Protein AF-A0A3Q7HNP9-F1 (afdb_monomer_lite)

Foldseek 3Di:
DPVPQLVVQQVQQVWDWDDDPPDIDGDDPPLPDFGAAEEHEQPAQVSQVVVVVSLLRHFAEHEYEDCVHNCVPDPPPQVVVVVVHDPRRHYHYDDPPDD

Secondary structure (DSSP, 8-state):
--HHHHHHHHHHTT-EEEEETTEEEEE---TTSPEEP-EEE--SHHHHHHHHHHHHTEES-EEEE-GGGTTTT-TTHHHHHHTTS-TTS-EEEE-----

InterPro domains:
  IPR001986 Enolpyruvate transferase domain [PF00275] (5-81)
  IPR005750 UDP-N-acetylglucosamine 1-carboxyvinyltransferase [PTHR43783] (7-91)
  IPR013792 RNA 3'-terminal phosphate cyclase/enolpyruvate transferase, alpha/beta [SSF55205] (4-84)
  IPR036968 Enolpyruvate transferase domain superfamily [G3DSA:3.65.10.10] (2-91)

Sequence (99 aa):
MKLQGLVTELHKYEANIQVLGSKATVYGKGKTSPFRSSQVNANDLHGGISLVLVSLSAEGITEISATSHVDRGYENLEMKLQGLTSKDQRASLKNNWGC

Radius of gyration: 13.7 Å; chains: 1; bounding box: 41×35×28 Å

Organism: Solanum lycopersicum (NCBI:txid4081)

pLDDT: mean 70.93, std 13.41, range [32.31, 88.19]

Structure (mmCIF, N/CA/C/O backbone):
data_AF-A0A3Q7HNP9-F1
#
_entry.id   AF-A0A3Q7HNP9-F1
#
loop_
_atom_site.group_PDB
_atom_site.id
_atom_site.type_symbol
_atom_site.label_atom_id
_atom_site.label_alt_id
_atom_site.label_comp_id
_atom_site.label_asym_id
_atom_site.label_entity_id
_atom_site.label_seq_id
_atom_site.pdbx_PDB_ins_code
_atom_site.Cartn_x
_atom_site.Cartn_y
_atom_site.Cartn_z
_atom_site.occupancy
_atom_site.B_iso_or_equiv
_atom_site.auth_seq_id
_atom_site.auth_comp_id
_atom_site.auth_asym_id
_atom_site.auth_atom_id
_atom_site.pdbx_PDB_model_num
ATOM 1 N N . MET A 1 1 ? 6.756 -9.955 -17.051 1.00 50.56 1 MET A N 1
ATOM 2 C CA . MET A 1 1 ? 7.155 -10.539 -15.748 1.00 50.56 1 MET A CA 1
ATOM 3 C C . MET A 1 1 ? 7.121 -9.504 -14.603 1.00 50.56 1 MET A C 1
ATOM 5 O O . MET A 1 1 ? 7.946 -9.579 -13.710 1.00 50.56 1 MET A O 1
ATOM 9 N N . LYS A 1 2 ? 6.175 -8.541 -14.602 1.00 56.62 2 LYS A N 1
ATOM 10 C CA . LYS A 1 2 ? 6.097 -7.440 -13.606 1.00 56.62 2 LYS A CA 1
ATOM 11 C C . LYS A 1 2 ? 5.042 -7.630 -12.502 1.00 56.62 2 LYS A C 1
ATOM 13 O O . LYS A 1 2 ? 5.067 -6.929 -11.504 1.00 56.62 2 LYS A O 1
ATOM 18 N N . LEU A 1 3 ? 4.126 -8.590 -12.654 1.00 60.84 3 LEU A N 1
ATOM 19 C CA . LEU A 1 3 ? 3.003 -8.778 -11.721 1.00 60.84 3 LEU A CA 1
ATOM 20 C C . LEU A 1 3 ? 3.419 -9.297 -10.333 1.00 60.84 3 LEU A C 1
ATOM 22 O O . LEU A 1 3 ? 2.733 -9.019 -9.359 1.00 60.84 3 LEU A O 1
ATOM 26 N N . GLN A 1 4 ? 4.542 -10.012 -10.225 1.00 64.81 4 GLN A N 1
ATOM 27 C CA . GLN A 1 4 ? 4.952 -10.665 -8.974 1.00 64.81 4 GLN A CA 1
ATOM 28 C C . GLN A 1 4 ? 5.371 -9.667 -7.878 1.00 64.81 4 GLN A C 1
ATOM 30 O O . GLN A 1 4 ? 5.086 -9.893 -6.704 1.00 64.81 4 GLN A O 1
ATOM 35 N N . GLY A 1 5 ? 5.993 -8.539 -8.248 1.00 74.50 5 GLY A N 1
ATOM 36 C CA . GLY A 1 5 ? 6.473 -7.546 -7.279 1.00 74.50 5 GLY A CA 1
ATOM 37 C C . GLY A 1 5 ? 5.332 -6.854 -6.531 1.00 74.50 5 GLY A C 1
ATOM 38 O O . GLY A 1 5 ? 5.296 -6.871 -5.307 1.00 74.50 5 GLY A O 1
ATOM 39 N N . LEU A 1 6 ? 4.349 -6.320 -7.264 1.00 78.38 6 LEU A N 1
ATOM 40 C CA . LEU A 1 6 ? 3.193 -5.639 -6.668 1.00 78.38 6 LEU A CA 1
ATOM 41 C C . LEU A 1 6 ? 2.331 -6.582 -5.818 1.00 78.38 6 LEU A C 1
ATOM 43 O O . LEU A 1 6 ? 1.864 -6.198 -4.751 1.00 78.38 6 LEU A O 1
ATOM 47 N N . VAL A 1 7 ? 2.112 -7.815 -6.283 1.00 83.94 7 VAL A N 1
ATOM 48 C CA . VAL A 1 7 ? 1.252 -8.779 -5.580 1.00 83.94 7 VAL A CA 1
ATOM 49 C C . VAL A 1 7 ? 1.843 -9.168 -4.227 1.00 83.94 7 VAL A C 1
ATOM 51 O O . VAL A 1 7 ? 1.104 -9.220 -3.248 1.00 83.94 7 VAL A O 1
ATOM 54 N N . THR A 1 8 ? 3.163 -9.352 -4.156 1.00 84.06 8 THR A N 1
ATOM 55 C CA . THR A 1 8 ? 3.861 -9.665 -2.900 1.00 84.06 8 THR A CA 1
ATOM 56 C C . THR A 1 8 ? 3.645 -8.571 -1.852 1.00 84.06 8 THR A C 1
ATOM 58 O O . THR A 1 8 ? 3.392 -8.860 -0.684 1.00 84.06 8 THR A O 1
ATOM 61 N N . GLU A 1 9 ? 3.679 -7.304 -2.266 1.00 86.12 9 GLU A N 1
ATOM 62 C CA . GLU A 1 9 ? 3.427 -6.175 -1.368 1.00 86.12 9 GLU A CA 1
ATOM 63 C C . GLU A 1 9 ? 1.947 -6.069 -0.976 1.00 86.12 9 GLU A C 1
ATOM 65 O O . GLU A 1 9 ? 1.635 -5.787 0.177 1.00 86.12 9 GLU A O 1
ATOM 70 N N . LEU A 1 10 ? 1.016 -6.370 -1.887 1.00 84.56 10 LEU A N 1
ATOM 71 C CA . LEU A 1 10 ? -0.418 -6.415 -1.573 1.00 84.56 10 LEU A CA 1
ATOM 72 C C . LEU A 1 10 ? -0.771 -7.535 -0.584 1.00 84.56 10 LEU A C 1
ATOM 74 O O . LEU A 1 10 ? -1.642 -7.346 0.266 1.00 84.56 10 LEU A O 1
ATOM 78 N N . HIS A 1 11 ? -0.068 -8.669 -0.620 1.00 86.06 11 HIS A N 1
ATOM 79 C CA . HIS A 1 11 ? -0.223 -9.712 0.398 1.00 86.06 11 HIS A CA 1
ATOM 80 C C . HIS A 1 11 ? 0.148 -9.223 1.804 1.00 86.06 11 HIS A C 1
ATOM 82 O O . HIS A 1 11 ? -0.454 -9.691 2.767 1.00 86.06 11 HIS A O 1
ATOM 88 N N . LYS A 1 12 ? 1.056 -8.244 1.948 1.00 85.62 12 LYS A N 1
ATOM 89 C CA . LYS A 1 12 ? 1.391 -7.645 3.256 1.00 85.62 12 LYS A CA 1
ATOM 90 C C . LYS A 1 12 ? 0.250 -6.825 3.855 1.00 85.62 12 LYS A C 1
ATOM 92 O O . LYS A 1 12 ? 0.160 -6.735 5.074 1.00 85.62 12 LYS A O 1
ATOM 97 N N . TYR A 1 13 ? -0.638 -6.290 3.018 1.00 83.12 13 TYR A N 1
ATOM 98 C CA . TYR A 1 13 ? -1.903 -5.679 3.447 1.00 83.12 13 TYR A CA 1
ATOM 99 C C . TYR A 1 13 ? -2.990 -6.718 3.751 1.00 83.12 13 TYR A C 1
ATOM 101 O O . TYR A 1 13 ? -4.163 -6.376 3.920 1.00 83.12 13 TYR A O 1
ATOM 109 N N . GLU A 1 14 ? -2.618 -8.001 3.770 1.00 84.00 14 GLU A N 1
ATOM 110 C CA . GLU A 1 14 ? -3.514 -9.147 3.850 1.00 84.00 14 GLU A CA 1
ATOM 111 C C . GLU A 1 14 ? -4.551 -9.168 2.710 1.00 84.00 14 GLU A C 1
ATOM 113 O O . GLU A 1 14 ? -5.664 -9.672 2.884 1.00 84.00 14 GLU A O 1
ATOM 118 N N . ALA A 1 15 ? -4.226 -8.609 1.538 1.00 84.44 15 ALA A N 1
ATOM 119 C CA . ALA A 1 15 ? -5.093 -8.707 0.371 1.00 84.44 15 ALA A CA 1
ATOM 120 C C . ALA A 1 15 ? -5.083 -10.147 -0.157 1.00 84.44 15 ALA A C 1
ATOM 122 O O . ALA A 1 15 ? -4.023 -10.730 -0.385 1.00 84.44 15 ALA A O 1
ATOM 123 N N . ASN A 1 16 ? -6.259 -10.732 -0.384 1.00 85.19 16 ASN A N 1
ATOM 124 C CA . ASN A 1 16 ? -6.349 -12.081 -0.929 1.00 85.19 16 ASN A CA 1
ATOM 125 C C . ASN A 1 16 ? -6.264 -12.027 -2.461 1.00 85.19 16 ASN A C 1
ATOM 127 O O . ASN A 1 16 ? -7.241 -11.725 -3.148 1.00 85.19 16 ASN A O 1
ATOM 131 N N . ILE A 1 17 ? -5.069 -12.278 -2.994 1.00 86.50 17 ILE A N 1
ATOM 132 C CA . ILE A 1 17 ? -4.783 -12.244 -4.431 1.00 86.50 17 ILE A CA 1
ATOM 133 C C . ILE A 1 17 ? -4.146 -13.563 -4.840 1.00 86.50 17 ILE A C 1
ATOM 135 O O . ILE A 1 17 ? -3.196 -14.028 -4.211 1.00 86.50 17 ILE A O 1
ATOM 139 N N . GLN A 1 18 ? -4.647 -14.148 -5.922 1.00 86.94 18 GLN A N 1
ATOM 140 C CA . GLN A 1 18 ? -4.150 -15.401 -6.468 1.00 86.94 18 GLN A CA 1
ATOM 141 C C . GLN A 1 18 ? -3.685 -15.178 -7.905 1.00 86.94 18 GLN A C 1
ATOM 143 O O . GLN A 1 18 ? -4.459 -14.756 -8.766 1.00 86.94 18 GLN A O 1
ATOM 148 N N . VAL A 1 19 ? -2.403 -15.427 -8.160 1.00 86.56 19 VAL A N 1
ATOM 149 C CA . VAL A 1 19 ? -1.780 -15.212 -9.471 1.00 86.56 19 VAL A CA 1
ATOM 150 C C . VAL A 1 19 ? -1.569 -16.555 -10.146 1.00 86.56 19 VAL A C 1
ATOM 152 O O . VAL A 1 19 ? -0.896 -17.427 -9.605 1.00 86.56 19 VAL A O 1
ATOM 155 N N . LEU A 1 20 ? -2.120 -16.702 -11.345 1.00 86.62 20 LEU A N 1
ATOM 156 C CA . LEU A 1 20 ? -1.951 -17.868 -12.197 1.00 86.62 20 LEU A CA 1
ATOM 157 C C . LEU A 1 20 ? -1.393 -17.412 -13.550 1.00 86.62 20 LEU A C 1
ATOM 159 O O . LEU A 1 20 ? -2.109 -16.849 -14.381 1.00 86.62 20 LEU A O 1
ATOM 163 N N . GLY A 1 21 ? -0.093 -17.628 -13.761 1.00 85.88 21 GLY A N 1
ATOM 164 C CA . GLY A 1 21 ? 0.612 -17.210 -14.974 1.00 85.88 21 GLY A CA 1
ATOM 165 C C . GLY A 1 21 ? 0.526 -15.696 -15.204 1.00 85.88 21 GLY A C 1
ATOM 166 O O . GLY A 1 21 ? 1.116 -14.910 -14.466 1.00 85.88 21 GLY A O 1
ATOM 167 N N . SER A 1 22 ? -0.206 -15.292 -16.244 1.00 82.69 22 SER A N 1
ATOM 168 C CA . SER A 1 22 ? -0.436 -13.887 -16.624 1.00 82.69 22 SER A CA 1
ATOM 169 C C . SER A 1 22 ? -1.697 -13.277 -16.003 1.00 82.69 22 SER A C 1
ATOM 171 O O . SER A 1 22 ? -1.971 -12.100 -16.225 1.00 82.69 22 SER A O 1
ATOM 173 N N . LYS A 1 23 ? -2.493 -14.067 -15.274 1.00 81.94 23 LYS A N 1
ATOM 174 C CA . LYS A 1 23 ? -3.784 -13.656 -14.718 1.00 81.94 23 LYS A CA 1
ATOM 175 C C . LYS A 1 23 ? -3.676 -13.505 -13.205 1.00 81.94 23 LYS A C 1
ATOM 177 O O . LYS A 1 23 ? -3.159 -14.389 -12.531 1.00 81.94 23 LYS A O 1
ATOM 182 N N . ALA A 1 24 ? -4.196 -12.407 -12.670 1.00 84.44 24 ALA A N 1
ATOM 183 C CA . ALA A 1 24 ? -4.354 -12.207 -11.235 1.00 84.44 24 ALA A CA 1
ATOM 184 C C . ALA A 1 24 ? -5.849 -12.163 -10.901 1.00 84.44 24 ALA A C 1
ATOM 186 O O . ALA A 1 24 ? -6.603 -11.416 -11.522 1.00 84.44 24 ALA A O 1
ATOM 187 N N . THR A 1 25 ? -6.270 -12.978 -9.940 1.00 88.19 25 THR A N 1
ATOM 188 C CA . THR A 1 25 ? -7.629 -12.995 -9.393 1.00 88.19 25 THR A CA 1
ATOM 189 C C . THR A 1 25 ? -7.586 -12.340 -8.021 1.00 88.19 25 THR A C 1
ATOM 191 O O . THR A 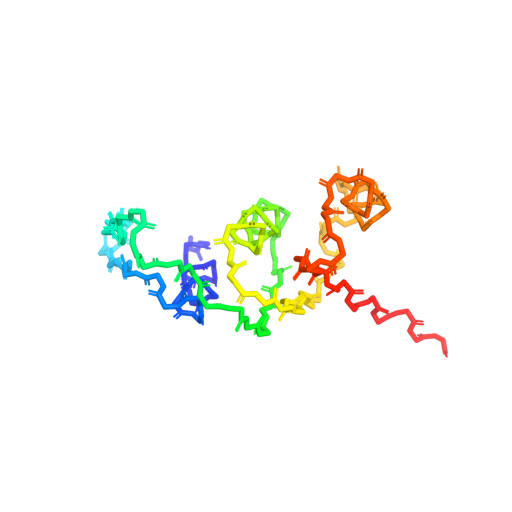1 25 ? -6.845 -12.789 -7.148 1.00 88.19 25 THR A O 1
ATOM 194 N N . VAL A 1 26 ? -8.351 -11.264 -7.840 1.00 86.81 26 VAL A N 1
ATOM 195 C CA . VAL A 1 26 ? -8.411 -10.500 -6.587 1.00 86.81 26 VAL A CA 1
ATOM 196 C C . VAL A 1 26 ? -9.719 -10.830 -5.879 1.00 86.81 26 VAL A C 1
ATOM 198 O O . VAL A 1 26 ? -10.795 -10.615 -6.434 1.00 86.81 26 VAL A O 1
ATOM 201 N N . TYR A 1 27 ? -9.628 -11.336 -4.653 1.00 85.38 27 TYR A N 1
ATOM 202 C CA . TYR A 1 27 ? -10.778 -11.599 -3.796 1.00 85.38 27 TYR A CA 1
ATOM 203 C C . TYR A 1 27 ? -10.989 -10.393 -2.874 1.00 85.38 27 TYR A C 1
ATOM 205 O O . TYR A 1 27 ? -10.178 -10.117 -1.988 1.00 85.38 27 TYR A O 1
ATOM 213 N N . GLY A 1 28 ? -12.068 -9.642 -3.103 1.00 79.31 28 GLY A N 1
ATOM 214 C CA . GLY A 1 28 ? -12.394 -8.460 -2.304 1.00 79.31 28 GLY A CA 1
ATOM 215 C C . GLY A 1 28 ? -12.754 -8.825 -0.861 1.00 79.31 28 GLY A C 1
ATOM 216 O O . GLY A 1 28 ? -13.577 -9.706 -0.633 1.00 79.31 28 GLY A O 1
ATOM 217 N N . LYS A 1 29 ? -12.175 -8.114 0.113 1.00 70.12 29 LYS A N 1
ATOM 218 C CA . LYS A 1 29 ? -12.392 -8.340 1.555 1.00 70.12 29 LYS A CA 1
ATOM 219 C C . LYS A 1 29 ? -13.707 -7.758 2.117 1.00 70.12 29 LYS A C 1
ATOM 221 O O . LYS A 1 29 ? -13.976 -7.870 3.307 1.00 70.12 29 LYS A O 1
ATOM 226 N N . GLY A 1 30 ? -14.573 -7.193 1.271 1.00 67.81 30 GLY A N 1
ATOM 227 C CA . GLY A 1 30 ? -15.787 -6.497 1.717 1.00 67.81 30 GLY A CA 1
ATOM 228 C C . GLY A 1 30 ? -15.473 -5.222 2.517 1.00 67.81 30 GLY A C 1
ATOM 229 O O . GLY A 1 30 ? -14.316 -4.881 2.731 1.00 67.81 30 GLY A O 1
ATOM 230 N N . LYS A 1 31 ? -16.504 -4.483 2.948 1.00 63.38 31 LYS A N 1
ATOM 231 C CA . LYS A 1 31 ? -16.324 -3.238 3.730 1.00 63.38 31 LYS A CA 1
ATOM 232 C C . LYS A 1 31 ? -15.931 -3.479 5.194 1.00 63.38 31 LYS A C 1
ATOM 234 O O . LYS A 1 31 ? -15.518 -2.546 5.867 1.00 63.38 31 LYS A O 1
ATOM 239 N N . THR A 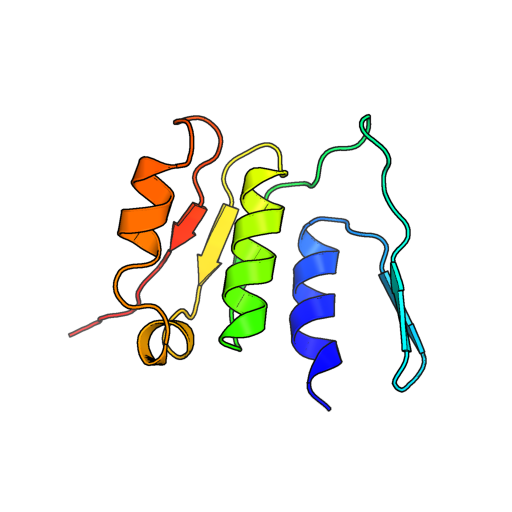1 32 ? -16.096 -4.705 5.686 1.00 61.19 32 THR A N 1
ATOM 240 C CA . THR A 1 32 ? -15.976 -5.054 7.111 1.00 61.19 32 THR A CA 1
ATOM 241 C C . THR A 1 32 ? -14.570 -5.505 7.508 1.00 61.19 32 THR A C 1
ATOM 243 O O . THR A 1 32 ? -14.283 -5.643 8.692 1.00 61.19 32 THR A O 1
ATOM 246 N N . SER A 1 33 ? -13.693 -5.769 6.538 1.00 70.06 33 SER A N 1
ATOM 247 C CA . SER A 1 33 ? -12.311 -6.183 6.783 1.00 70.06 33 SER A CA 1
ATOM 248 C C . SER A 1 33 ? -11.364 -5.199 6.098 1.00 70.06 33 SER A C 1
ATOM 250 O O . SER A 1 33 ? -11.008 -5.413 4.935 1.00 70.06 33 SER A O 1
ATOM 252 N N . PRO A 1 34 ? -11.000 -4.102 6.787 1.00 73.75 34 PRO A N 1
ATOM 253 C CA . PRO A 1 34 ? -10.076 -3.110 6.258 1.00 73.75 34 PRO A CA 1
ATOM 254 C C . PRO A 1 34 ? -8.709 -3.739 5.976 1.00 73.75 34 PRO A C 1
ATOM 256 O O . PRO A 1 34 ? -8.334 -4.769 6.548 1.00 73.75 34 PRO A O 1
ATOM 259 N N . PHE A 1 35 ? -7.964 -3.131 5.055 1.00 82.12 35 PHE A N 1
ATOM 260 C CA . PHE A 1 35 ? -6.586 -3.541 4.806 1.00 82.12 35 PHE A CA 1
ATOM 261 C C . PHE A 1 35 ? -5.732 -3.234 6.035 1.00 82.12 35 PHE A C 1
ATOM 263 O O . PHE A 1 35 ? -5.943 -2.232 6.719 1.00 82.12 35 PHE A O 1
ATOM 270 N N . ARG A 1 36 ? -4.754 -4.092 6.318 1.00 82.88 36 ARG A N 1
ATOM 271 C CA . ARG A 1 36 ? -3.859 -3.889 7.457 1.00 82.88 36 ARG A CA 1
ATOM 272 C C . ARG A 1 36 ? -2.672 -3.039 7.040 1.00 82.88 36 ARG A C 1
ATOM 274 O O . ARG A 1 36 ? -2.037 -3.351 6.035 1.00 82.88 36 ARG A O 1
ATOM 281 N N . SER A 1 37 ? -2.354 -1.993 7.798 1.00 82.62 37 SER A N 1
ATOM 282 C CA . SER A 1 37 ? -1.163 -1.198 7.513 1.00 82.62 37 SER A CA 1
ATOM 283 C C . SER A 1 37 ? 0.115 -2.032 7.681 1.00 82.62 37 SER A C 1
ATOM 285 O O . SER A 1 37 ? 0.228 -2.864 8.584 1.00 82.62 37 SER A O 1
ATOM 287 N N . SER A 1 38 ? 1.075 -1.847 6.776 1.00 86.44 38 SER A N 1
ATOM 288 C CA . SER A 1 38 ? 2.329 -2.607 6.762 1.00 86.44 38 SER A CA 1
ATOM 289 C C . SER A 1 38 ? 3.448 -1.803 6.102 1.00 86.44 38 SER A C 1
ATOM 291 O O . SER A 1 38 ? 3.207 -0.737 5.536 1.00 86.44 38 SER A O 1
ATOM 293 N N . GLN A 1 39 ? 4.682 -2.299 6.180 1.00 84.00 39 GLN A N 1
ATOM 294 C CA . GLN A 1 39 ? 5.816 -1.699 5.485 1.00 84.00 39 GLN A CA 1
ATOM 295 C C . GLN A 1 39 ? 5.971 -2.325 4.098 1.00 84.00 39 GLN A C 1
ATOM 297 O O . GLN A 1 39 ? 6.241 -3.528 3.967 1.00 84.00 39 GLN A O 1
ATOM 302 N N . VAL A 1 40 ? 5.819 -1.507 3.058 1.00 84.00 40 VAL A N 1
ATOM 303 C CA . VAL A 1 40 ? 5.842 -1.966 1.666 1.00 84.00 40 VAL A CA 1
ATOM 304 C C . VAL A 1 40 ? 6.875 -1.249 0.809 1.00 84.00 40 VAL A C 1
ATOM 306 O O . VAL A 1 40 ? 7.311 -0.150 1.133 1.00 84.00 40 VAL A O 1
ATOM 309 N N . ASN A 1 41 ? 7.287 -1.879 -0.290 1.00 82.00 41 ASN A N 1
ATOM 310 C CA . ASN A 1 41 ? 8.335 -1.361 -1.169 1.00 82.00 41 ASN A CA 1
ATOM 311 C C . ASN A 1 41 ? 7.828 -1.109 -2.597 1.00 82.00 41 ASN A C 1
ATOM 313 O O . ASN A 1 41 ? 7.345 -2.018 -3.271 1.00 82.00 41 ASN A O 1
ATOM 317 N N . ALA A 1 42 ? 7.958 0.124 -3.082 1.00 74.69 42 ALA A N 1
ATOM 318 C CA . ALA A 1 42 ? 7.434 0.556 -4.374 1.00 74.69 42 ALA A CA 1
ATOM 319 C C . ALA A 1 42 ? 8.472 0.421 -5.507 1.00 74.69 42 ALA A C 1
ATOM 321 O O . ALA A 1 42 ? 9.044 1.402 -5.963 1.00 74.69 42 ALA A O 1
ATOM 322 N N . ASN A 1 43 ? 8.678 -0.788 -6.035 1.00 68.56 43 ASN A N 1
ATOM 323 C CA . ASN A 1 43 ? 9.674 -1.023 -7.100 1.00 68.56 43 ASN A CA 1
ATOM 324 C C . ASN A 1 43 ?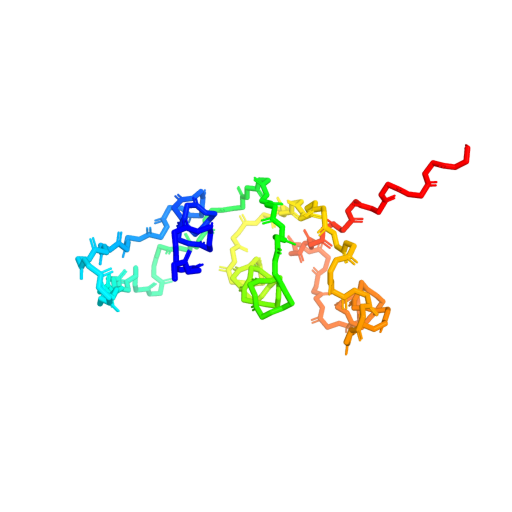 9.292 -0.502 -8.508 1.00 68.56 43 ASN A C 1
ATOM 326 O O . ASN A 1 43 ? 10.124 -0.536 -9.411 1.00 68.56 43 ASN A O 1
ATOM 330 N N . ASP A 1 44 ? 8.061 -0.030 -8.730 1.00 72.94 44 ASP A N 1
ATOM 331 C CA . ASP A 1 44 ? 7.573 0.444 -10.034 1.00 72.94 44 ASP A CA 1
ATOM 332 C C . ASP A 1 44 ? 6.700 1.702 -9.877 1.00 72.94 44 ASP A C 1
ATOM 334 O O . ASP A 1 44 ? 5.969 1.835 -8.896 1.00 72.94 44 ASP A O 1
ATOM 338 N N . LEU A 1 45 ? 6.683 2.567 -10.902 1.00 70.38 45 LEU A N 1
ATOM 339 C CA . LEU A 1 45 ? 5.879 3.801 -10.958 1.00 70.38 45 LEU A CA 1
ATOM 340 C C . LEU A 1 45 ? 4.387 3.559 -10.652 1.00 70.38 45 LEU A C 1
ATOM 342 O O . LEU A 1 45 ? 3.817 4.156 -9.742 1.00 70.38 45 LEU A O 1
ATOM 346 N N . HIS A 1 46 ? 3.756 2.643 -11.395 1.00 76.50 46 HIS A N 1
ATOM 347 C CA . HIS A 1 46 ? 2.335 2.316 -11.227 1.00 76.50 46 HIS A CA 1
ATOM 348 C C . HIS A 1 46 ? 2.066 1.483 -9.965 1.00 76.50 46 HIS A C 1
ATOM 350 O O . HIS A 1 46 ? 0.994 1.588 -9.361 1.00 76.50 46 HIS A O 1
ATOM 356 N N . GLY A 1 47 ? 3.043 0.670 -9.549 1.00 75.00 47 GLY A N 1
ATOM 357 C CA . GLY A 1 47 ? 2.961 -0.100 -8.311 1.00 75.00 47 GLY A CA 1
ATOM 358 C C . GLY A 1 47 ? 2.932 0.814 -7.087 1.00 75.00 47 GLY A C 1
ATOM 359 O O . GLY A 1 47 ? 2.088 0.628 -6.217 1.00 75.00 47 GLY A O 1
ATOM 360 N N . GLY A 1 48 ? 3.767 1.857 -7.069 1.00 76.94 48 GLY A N 1
ATOM 361 C CA . GLY A 1 48 ? 3.834 2.827 -5.976 1.00 76.94 48 GLY A CA 1
ATOM 362 C C . GLY A 1 48 ? 2.503 3.525 -5.706 1.00 76.94 48 GLY A C 1
ATOM 363 O O . GLY A 1 48 ? 2.034 3.524 -4.572 1.00 76.94 48 GLY A O 1
ATOM 364 N N . ILE A 1 49 ? 1.835 4.037 -6.745 1.00 76.75 49 ILE A N 1
ATOM 365 C CA . ILE A 1 49 ? 0.519 4.687 -6.590 1.00 76.75 49 ILE A CA 1
ATOM 366 C C . ILE A 1 49 ? -0.544 3.700 -6.114 1.00 76.75 49 ILE A C 1
ATOM 368 O O . ILE A 1 49 ? -1.378 4.045 -5.281 1.00 76.75 49 ILE A O 1
ATOM 372 N N . SER A 1 50 ? -0.504 2.463 -6.610 1.00 83.25 50 SER A N 1
ATOM 373 C CA . SER A 1 50 ? -1.441 1.425 -6.177 1.00 83.25 50 SER A CA 1
ATOM 374 C C . SER A 1 50 ? -1.295 1.141 -4.678 1.00 83.25 50 SER A C 1
ATOM 376 O O . SER A 1 50 ? -2.295 1.071 -3.969 1.00 83.25 50 SER A O 1
ATOM 378 N N . LEU A 1 51 ? -0.057 1.044 -4.179 1.00 80.31 51 LEU A N 1
ATOM 379 C CA . LEU A 1 51 ? 0.227 0.834 -2.755 1.00 80.31 51 LEU A CA 1
ATOM 380 C C . LEU A 1 51 ? -0.212 2.025 -1.901 1.00 80.31 51 LEU A C 1
ATOM 382 O O . LEU A 1 51 ? -0.774 1.830 -0.829 1.00 80.31 51 LEU A O 1
ATOM 386 N N . VAL A 1 52 ? -0.026 3.248 -2.398 1.00 79.00 52 VAL A N 1
ATOM 387 C CA . VAL A 1 52 ? -0.533 4.459 -1.746 1.00 79.00 52 VAL A CA 1
ATOM 388 C C . VAL A 1 52 ? -2.057 4.416 -1.614 1.00 79.00 52 VAL A C 1
ATOM 390 O O . VAL A 1 52 ? -2.580 4.615 -0.522 1.00 79.00 52 VAL A O 1
ATOM 393 N N . LEU A 1 53 ? -2.788 4.121 -2.689 1.00 80.31 53 LEU A N 1
ATOM 394 C CA . LEU A 1 53 ? -4.254 4.059 -2.640 1.00 80.31 53 LEU A CA 1
ATOM 395 C C . LEU A 1 53 ? -4.754 2.980 -1.672 1.00 80.31 53 LEU A C 1
ATOM 397 O O . LEU A 1 53 ? -5.712 3.205 -0.932 1.00 80.31 53 LEU A O 1
ATOM 401 N N . VAL A 1 54 ? -4.081 1.828 -1.643 1.00 82.94 54 VAL A N 1
ATOM 402 C CA . VAL A 1 54 ? -4.378 0.764 -0.678 1.00 82.94 54 VAL A CA 1
ATOM 403 C C . VAL A 1 54 ? -4.099 1.229 0.749 1.00 82.94 54 VAL A C 1
ATOM 405 O O . VAL A 1 54 ? -4.933 0.998 1.618 1.00 82.94 54 VAL A O 1
ATOM 408 N N . SER A 1 55 ? -3.002 1.953 0.988 1.00 80.31 55 SER A N 1
ATOM 409 C CA . SER A 1 55 ? -2.671 2.492 2.312 1.00 80.31 55 SER A CA 1
ATOM 410 C C . SER A 1 55 ? -3.698 3.502 2.840 1.00 80.31 55 SER A C 1
ATOM 412 O O . SER A 1 55 ? -3.953 3.527 4.037 1.00 80.31 55 SER A O 1
ATOM 414 N N . LEU A 1 56 ? -4.357 4.265 1.958 1.00 78.00 56 LEU A N 1
ATOM 415 C CA . LEU A 1 56 ? -5.479 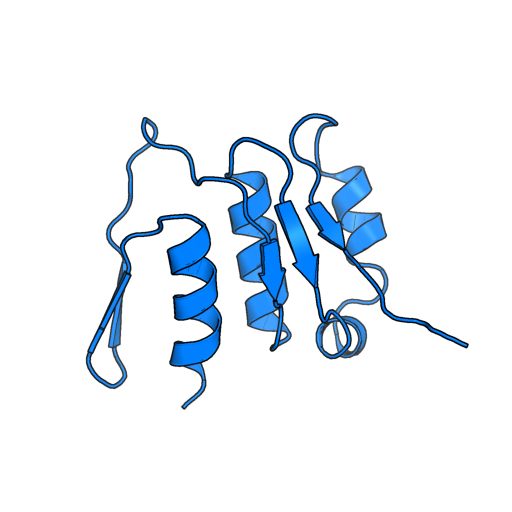5.149 2.317 1.00 78.00 56 LEU A CA 1
ATOM 416 C C . LEU A 1 56 ? -6.753 4.374 2.681 1.00 78.00 56 LEU A C 1
ATOM 418 O O . LEU A 1 56 ? -7.634 4.880 3.361 1.00 78.00 56 LEU A O 1
ATOM 422 N N . SER A 1 57 ? -6.887 3.140 2.205 1.00 78.94 57 SER A N 1
ATOM 423 C CA . SER A 1 57 ? -7.991 2.255 2.598 1.00 78.94 57 SER A CA 1
ATOM 424 C C . SER A 1 57 ? -7.611 1.336 3.762 1.00 78.94 57 SER A C 1
ATOM 426 O O . SER A 1 57 ? -8.449 0.561 4.223 1.00 78.94 57 SER A O 1
ATOM 428 N N . ALA A 1 58 ? -6.353 1.378 4.205 1.00 81.31 58 ALA A N 1
ATOM 429 C CA . ALA A 1 58 ? -5.856 0.577 5.305 1.00 81.31 58 ALA A CA 1
ATOM 430 C C . ALA A 1 58 ? -6.068 1.296 6.640 1.00 81.31 58 ALA A C 1
ATOM 432 O O . ALA A 1 58 ? -6.039 2.525 6.727 1.00 81.31 58 ALA A O 1
ATOM 433 N N . GLU A 1 59 ? -6.268 0.517 7.695 1.00 80.06 59 GLU A N 1
ATOM 434 C CA . GLU A 1 59 ? -6.281 1.040 9.055 1.00 80.06 59 GLU A CA 1
ATOM 435 C C . GLU A 1 59 ? -4.858 1.079 9.606 1.00 80.06 59 GLU A C 1
ATOM 437 O O . GLU A 1 59 ? -4.166 0.058 9.656 1.00 80.06 59 GLU A O 1
ATOM 442 N N . GLY A 1 60 ? -4.439 2.273 10.029 1.00 79.38 60 GLY A N 1
ATOM 443 C CA . GLY A 1 60 ? -3.143 2.523 10.645 1.00 79.38 60 GLY A CA 1
ATOM 444 C C . GLY A 1 60 ? -2.146 3.240 9.736 1.00 79.38 60 GLY A C 1
ATOM 445 O O . GLY A 1 60 ? -2.480 3.828 8.708 1.00 79.38 60 GLY A O 1
ATOM 446 N N . ILE A 1 61 ? -0.883 3.206 10.156 1.00 78.62 61 ILE A N 1
ATOM 447 C CA . ILE A 1 61 ? 0.223 3.896 9.489 1.00 78.62 61 ILE A CA 1
ATOM 448 C C . ILE A 1 61 ? 0.960 2.896 8.607 1.00 78.62 61 ILE A C 1
ATOM 450 O O . ILE A 1 61 ? 1.406 1.847 9.077 1.00 78.62 61 ILE A O 1
ATOM 454 N N . THR A 1 62 ? 1.088 3.236 7.329 1.00 81.75 62 THR A N 1
ATOM 455 C CA . THR A 1 62 ? 1.815 2.438 6.342 1.00 81.75 62 THR A CA 1
ATOM 456 C C . THR A 1 62 ? 3.094 3.175 5.961 1.00 81.75 62 THR A C 1
ATOM 458 O O . THR A 1 62 ? 3.067 4.365 5.649 1.00 81.75 62 THR A O 1
ATOM 461 N N . GLU A 1 63 ? 4.222 2.473 5.952 1.00 80.19 63 GLU A N 1
ATOM 462 C CA . GLU A 1 63 ? 5.495 3.020 5.479 1.00 80.19 63 GLU A CA 1
ATOM 463 C C . GLU A 1 63 ? 5.803 2.451 4.091 1.00 80.19 63 GLU A C 1
ATOM 465 O O . GLU A 1 63 ? 5.827 1.235 3.904 1.00 80.19 63 GLU A O 1
ATOM 470 N N . ILE A 1 64 ? 6.011 3.328 3.110 1.00 79.25 64 ILE A N 1
ATOM 471 C CA . ILE A 1 64 ? 6.321 2.949 1.731 1.00 79.25 64 ILE A CA 1
ATOM 472 C C . ILE A 1 64 ? 7.764 3.369 1.434 1.00 79.25 64 ILE A C 1
ATOM 474 O O . ILE A 1 64 ? 8.114 4.547 1.510 1.00 79.25 64 ILE A O 1
ATOM 478 N N . SER A 1 65 ? 8.600 2.396 1.090 1.00 74.44 65 SER A N 1
ATOM 479 C CA . SER A 1 65 ? 10.025 2.570 0.792 1.00 74.44 65 SER A CA 1
ATOM 480 C C . SER A 1 65 ? 10.309 2.438 -0.714 1.00 74.44 65 SER A C 1
ATOM 482 O O . SER A 1 65 ? 9.496 1.893 -1.462 1.00 74.44 65 SER A O 1
ATOM 484 N N . ALA A 1 66 ? 11.472 2.933 -1.155 1.00 63.38 66 ALA A N 1
ATOM 485 C CA . ALA A 1 66 ? 11.986 2.861 -2.535 1.00 63.38 66 ALA A CA 1
ATOM 486 C C . ALA A 1 66 ? 11.193 3.646 -3.602 1.00 63.38 66 ALA A C 1
ATOM 488 O O . ALA A 1 66 ? 10.910 3.152 -4.688 1.00 63.38 66 ALA A O 1
ATOM 489 N N . THR A 1 67 ? 10.920 4.923 -3.342 1.00 60.22 67 THR A N 1
ATOM 490 C CA . THR A 1 67 ? 10.283 5.871 -4.280 1.00 60.22 67 THR A CA 1
ATOM 491 C C . THR A 1 67 ? 11.158 6.316 -5.461 1.00 60.22 67 THR A C 1
ATOM 493 O O . THR A 1 67 ? 10.684 7.059 -6.319 1.00 60.22 67 THR A O 1
ATOM 496 N N . SER A 1 68 ? 12.390 5.816 -5.594 1.00 54.31 68 SER A N 1
ATOM 497 C CA . SER A 1 68 ? 13.359 6.235 -6.624 1.00 54.31 68 SER A CA 1
ATOM 498 C C . SER A 1 68 ? 12.882 6.040 -8.073 1.00 54.31 68 SER A C 1
ATOM 500 O O . SER A 1 68 ? 13.380 6.697 -8.987 1.00 54.31 68 SER A O 1
ATOM 502 N N . HIS A 1 69 ? 11.895 5.169 -8.307 1.00 56.78 69 HIS A N 1
ATOM 503 C CA . HIS A 1 69 ? 11.224 5.026 -9.606 1.00 56.78 69 HIS A CA 1
ATOM 504 C C . HIS A 1 69 ? 9.957 5.880 -9.761 1.00 56.78 69 HIS A C 1
ATOM 506 O O . HIS A 1 69 ? 9.558 6.164 -10.891 1.00 56.78 69 HIS A O 1
ATOM 512 N N . VAL A 1 70 ? 9.331 6.288 -8.656 1.00 53.69 70 VAL A N 1
ATOM 513 C CA . VAL A 1 70 ? 8.125 7.128 -8.632 1.00 53.69 70 VAL A CA 1
ATOM 514 C C . VAL A 1 70 ? 8.471 8.577 -8.980 1.00 53.69 70 VAL A C 1
ATOM 516 O O . VAL A 1 70 ? 7.739 9.202 -9.746 1.00 53.69 70 VAL A O 1
ATOM 519 N N . ASP A 1 71 ? 9.636 9.063 -8.541 1.00 53.97 71 ASP A N 1
ATOM 520 C CA . ASP A 1 71 ? 10.109 10.433 -8.799 1.00 53.97 71 ASP A CA 1
ATOM 521 C C . ASP A 1 71 ? 10.234 10.771 -10.295 1.00 53.97 71 ASP A C 1
ATOM 523 O O . ASP A 1 71 ? 10.065 11.920 -10.687 1.00 53.97 71 ASP A O 1
ATOM 527 N N . ARG A 1 72 ? 10.448 9.774 -11.168 1.00 58.12 72 ARG A N 1
ATOM 528 C CA . ARG A 1 72 ? 10.534 9.990 -12.626 1.00 58.12 72 ARG A CA 1
ATOM 529 C C . ARG A 1 72 ? 9.208 10.357 -13.301 1.00 58.12 72 ARG A C 1
ATOM 531 O O . ARG A 1 72 ? 9.234 10.775 -14.455 1.00 58.12 72 ARG A O 1
ATOM 538 N N . GLY A 1 73 ? 8.068 10.163 -12.638 1.00 57.41 73 GLY A N 1
ATOM 539 C CA . GLY A 1 73 ? 6.746 10.487 -13.196 1.00 57.41 73 GLY A CA 1
ATOM 540 C C . GLY A 1 73 ? 5.794 11.191 -12.230 1.00 57.41 73 GLY A C 1
ATOM 541 O O . GLY A 1 73 ? 4.796 11.755 -12.670 1.00 57.41 73 GLY A O 1
ATOM 542 N N . TYR A 1 74 ? 6.097 11.186 -10.932 1.00 58.75 74 TYR A N 1
ATOM 543 C CA . TYR A 1 74 ? 5.317 11.843 -9.892 1.00 58.75 74 TYR A CA 1
ATOM 544 C C . TYR A 1 74 ? 6.249 12.532 -8.895 1.00 58.75 74 TYR A C 1
ATOM 546 O O . TYR A 1 74 ? 6.427 12.077 -7.765 1.00 58.75 74 TYR A O 1
ATOM 554 N N . GLU A 1 75 ? 6.818 13.660 -9.314 1.00 60.28 75 GLU A N 1
ATOM 555 C CA . GLU A 1 75 ? 7.520 14.564 -8.404 1.00 60.28 75 GLU A CA 1
ATO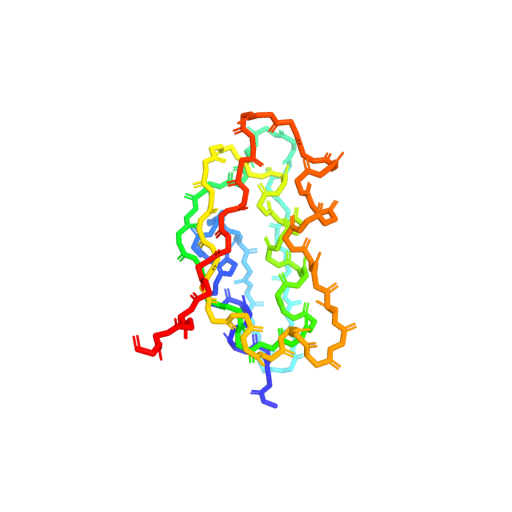M 556 C C . GLU A 1 75 ? 6.588 14.997 -7.259 1.00 60.28 75 GLU A C 1
ATOM 558 O O . GLU A 1 75 ? 5.423 15.358 -7.473 1.00 60.28 75 GLU A O 1
ATOM 563 N N . ASN A 1 76 ? 7.114 14.974 -6.031 1.00 62.59 76 ASN A N 1
ATOM 564 C CA . ASN A 1 76 ? 6.423 15.413 -4.814 1.00 62.59 76 ASN A CA 1
ATOM 565 C C . ASN A 1 76 ? 5.110 14.665 -4.508 1.00 62.59 76 ASN A C 1
ATOM 567 O O . ASN A 1 76 ? 4.164 15.258 -3.976 1.00 62.59 76 ASN A O 1
ATOM 571 N N . LEU A 1 77 ? 5.037 13.359 -4.801 1.00 65.25 77 LEU A N 1
ATOM 572 C CA . LEU A 1 77 ? 3.872 12.534 -4.451 1.00 65.25 77 LEU A CA 1
ATOM 573 C C . LEU A 1 77 ? 3.560 12.603 -2.943 1.00 65.25 77 LEU A C 1
ATOM 575 O O . LEU A 1 77 ? 2.398 12.732 -2.567 1.00 65.25 77 LEU A O 1
ATOM 579 N N . GLU A 1 78 ? 4.592 12.606 -2.092 1.00 64.75 78 GLU A N 1
ATOM 580 C CA . GLU A 1 78 ? 4.462 12.750 -0.635 1.00 64.75 78 GLU A CA 1
ATOM 581 C C . GLU A 1 78 ? 3.662 13.996 -0.248 1.00 64.75 78 GLU A C 1
ATOM 583 O O . GLU A 1 78 ? 2.711 13.929 0.526 1.00 64.75 78 GLU A O 1
ATOM 588 N N . MET A 1 79 ? 4.017 15.132 -0.846 1.00 63.81 79 MET A N 1
ATOM 589 C CA . MET A 1 79 ? 3.444 16.435 -0.530 1.00 63.81 79 MET A CA 1
ATOM 590 C C . MET A 1 79 ? 1.984 16.527 -0.992 1.00 63.81 79 MET A C 1
ATOM 592 O O . MET A 1 79 ? 1.130 17.049 -0.278 1.00 63.81 79 MET A O 1
ATOM 596 N N . LYS A 1 80 ? 1.672 15.956 -2.164 1.00 67.06 80 LYS A N 1
ATOM 597 C CA . LYS A 1 80 ? 0.295 15.878 -2.679 1.00 67.06 80 LYS A CA 1
ATOM 598 C C . LYS A 1 80 ? -0.583 14.965 -1.830 1.00 67.06 80 LYS A C 1
ATOM 600 O O . LYS A 1 80 ? -1.758 15.261 -1.633 1.00 67.06 80 LYS A O 1
ATOM 605 N N . LEU A 1 81 ? -0.019 13.873 -1.320 1.00 63.91 81 LEU A N 1
ATOM 606 C CA . LEU A 1 81 ? -0.741 12.939 -0.465 1.00 63.91 81 LEU A CA 1
ATOM 607 C C . LEU A 1 81 ? -0.964 13.513 0.928 1.00 63.91 81 LEU A C 1
ATOM 609 O O . LEU A 1 81 ? -2.080 13.413 1.420 1.00 63.91 81 LEU A O 1
ATOM 613 N N . GLN A 1 82 ? 0.020 14.193 1.523 1.00 63.31 82 GLN A N 1
ATOM 614 C CA . GLN A 1 82 ? -0.149 14.872 2.815 1.00 63.31 82 GLN A CA 1
ATOM 615 C C . GLN A 1 82 ? -1.329 15.860 2.827 1.00 63.31 82 GLN A C 1
ATOM 617 O O . GLN A 1 82 ? -1.941 16.050 3.872 1.00 63.31 82 GLN A O 1
ATOM 622 N N . GLY A 1 83 ? -1.677 16.456 1.680 1.00 62.00 83 GLY A N 1
ATOM 623 C CA . GLY A 1 83 ? -2.858 17.316 1.549 1.00 62.00 83 GLY A CA 1
ATOM 624 C C . GLY A 1 83 ? -4.197 16.578 1.403 1.00 62.00 83 GLY A C 1
ATOM 625 O O . GLY A 1 83 ? -5.242 17.191 1.594 1.00 62.00 83 GLY A O 1
ATOM 626 N N . LEU A 1 84 ? -4.183 15.287 1.057 1.00 60.44 84 LEU A N 1
ATOM 627 C CA . LEU A 1 84 ? -5.378 14.476 0.785 1.00 60.44 84 LEU A CA 1
ATOM 628 C C . LEU A 1 84 ? -5.711 13.485 1.909 1.00 60.44 84 LEU A C 1
ATOM 630 O O . LEU A 1 84 ? -6.867 13.082 2.029 1.00 60.44 84 LEU A O 1
ATOM 634 N N . THR A 1 85 ? -4.730 13.078 2.721 1.00 56.41 85 THR A N 1
ATOM 635 C CA . THR A 1 85 ? -4.941 12.133 3.828 1.00 56.41 85 THR A CA 1
ATOM 636 C C . THR A 1 85 ? -5.160 12.823 5.181 1.00 56.41 85 THR A C 1
ATOM 638 O O . THR A 1 85 ? -4.536 13.829 5.517 1.00 56.41 85 THR A O 1
ATOM 641 N N . SER A 1 86 ? -6.069 12.247 5.974 1.00 48.91 86 SER A N 1
ATOM 642 C CA . SER A 1 86 ? -6.340 12.628 7.364 1.00 48.91 86 SER A CA 1
ATOM 643 C C . SER A 1 86 ? -5.240 12.092 8.297 1.00 48.91 86 SER A C 1
ATOM 645 O O . SER A 1 86 ? -4.682 11.030 8.038 1.00 48.91 86 SER A O 1
ATOM 647 N N . LYS A 1 87 ? -4.949 12.776 9.417 1.00 54.06 87 LYS A N 1
ATOM 648 C CA . LYS A 1 87 ? -3.858 12.434 10.371 1.00 54.06 87 LYS A CA 1
ATOM 649 C C . LYS A 1 87 ? -3.771 10.952 10.787 1.00 54.06 87 LYS A C 1
ATOM 651 O O . LYS A 1 87 ? -2.667 10.504 11.094 1.00 54.06 87 LYS A O 1
ATOM 656 N N . ASP A 1 88 ? -4.886 10.224 10.778 1.00 51.62 88 ASP A N 1
ATOM 657 C CA . ASP A 1 88 ? -4.960 8.812 11.173 1.00 51.62 88 ASP A CA 1
ATOM 658 C C . ASP A 1 88 ? -4.467 7.822 10.099 1.00 51.62 88 ASP A C 1
ATOM 660 O O . ASP A 1 88 ? -4.120 6.691 10.430 1.00 51.62 88 ASP A O 1
ATOM 664 N N . GLN A 1 89 ? -4.370 8.230 8.827 1.00 57.00 89 GLN A N 1
ATOM 665 C CA . GLN A 1 89 ? -3.962 7.370 7.706 1.00 57.00 89 GLN A CA 1
ATOM 666 C C . GLN A 1 89 ? -2.678 7.875 7.054 1.00 57.00 89 GLN A C 1
ATOM 668 O O . GLN A 1 89 ? -2.646 8.373 5.927 1.00 57.00 89 GLN A O 1
ATOM 673 N N . ARG A 1 90 ? -1.575 7.788 7.789 1.00 56.94 90 ARG A N 1
ATOM 674 C CA . ARG A 1 90 ? -0.303 8.343 7.334 1.00 56.94 90 ARG A CA 1
ATOM 675 C C . ARG A 1 90 ? 0.428 7.337 6.443 1.00 56.94 90 ARG A C 1
ATOM 677 O O . ARG A 1 90 ? 0.856 6.287 6.916 1.00 56.94 90 ARG A O 1
ATOM 684 N N . ALA A 1 91 ? 0.593 7.677 5.166 1.00 59.88 91 ALA A N 1
ATOM 685 C CA . ALA A 1 91 ? 1.559 7.031 4.285 1.00 59.88 91 ALA A CA 1
ATOM 686 C C . ALA A 1 91 ? 2.899 7.766 4.434 1.00 59.88 91 ALA A C 1
ATOM 688 O O . ALA A 1 91 ? 3.023 8.916 4.014 1.00 59.88 91 ALA A O 1
ATOM 689 N N . SER A 1 92 ? 3.877 7.147 5.095 1.00 58.00 92 SER A N 1
ATOM 690 C CA . SER A 1 92 ? 5.219 7.722 5.237 1.00 58.00 92 SER A CA 1
ATOM 691 C C . SER A 1 92 ? 6.087 7.248 4.080 1.00 58.00 92 SER A C 1
ATOM 693 O O . SER A 1 92 ? 6.311 6.044 3.954 1.00 58.00 92 SER A O 1
ATOM 695 N N . LEU A 1 93 ? 6.575 8.168 3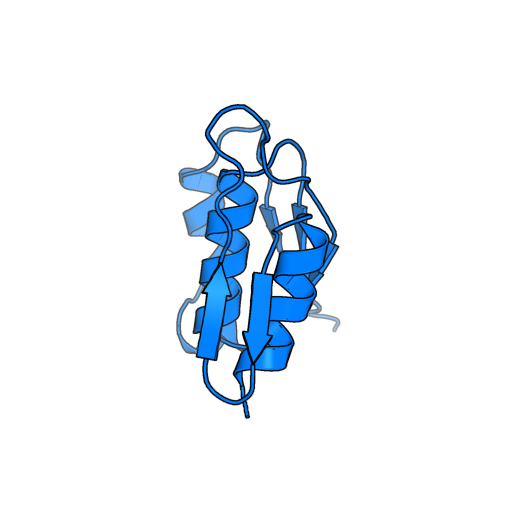.245 1.00 62.88 93 LEU A N 1
ATOM 696 C CA . LEU A 1 93 ? 7.535 7.842 2.191 1.00 62.88 93 LEU A CA 1
ATOM 697 C C . LEU A 1 93 ? 8.946 8.006 2.758 1.00 62.88 93 LEU A C 1
ATOM 699 O O . LEU A 1 93 ? 9.337 9.101 3.158 1.00 62.88 93 LEU A O 1
ATOM 703 N N . LYS A 1 94 ? 9.709 6.911 2.849 1.00 54.62 94 LYS A N 1
ATOM 704 C CA . LYS A 1 94 ? 11.126 6.998 3.221 1.00 54.62 94 LYS A CA 1
ATOM 705 C C . LYS A 1 94 ? 11.963 7.196 1.971 1.00 54.62 94 LYS A C 1
ATOM 707 O O . LYS A 1 94 ? 12.183 6.268 1.190 1.00 54.62 94 LYS A O 1
ATOM 712 N N . ASN A 1 95 ? 12.464 8.412 1.822 1.00 50.41 95 ASN A N 1
ATOM 713 C CA . ASN A 1 95 ? 13.334 8.780 0.723 1.00 50.41 95 ASN A CA 1
ATOM 714 C C . ASN A 1 95 ? 14.779 8.639 1.229 1.00 50.41 95 ASN A C 1
ATOM 716 O O . ASN A 1 95 ? 15.230 9.445 2.040 1.00 50.41 95 ASN A O 1
ATOM 720 N N . ASN A 1 96 ? 15.507 7.607 0.791 1.00 42.41 96 ASN A N 1
ATOM 721 C CA . ASN A 1 96 ? 16.938 7.466 1.091 1.00 42.41 96 ASN A CA 1
ATOM 722 C C . ASN A 1 96 ? 17.753 8.428 0.210 1.00 42.41 96 ASN A C 1
ATOM 724 O O . ASN A 1 96 ? 18.482 8.003 -0.683 1.00 42.41 96 ASN A O 1
ATOM 728 N N . TRP A 1 97 ? 17.639 9.729 0.467 1.00 38.31 97 TRP A N 1
ATOM 729 C CA . TRP A 1 97 ? 18.624 10.713 0.019 1.00 38.31 97 TRP A CA 1
ATOM 730 C C . TRP A 1 97 ? 19.661 10.851 1.129 1.00 38.31 97 TRP A C 1
ATOM 732 O O . TRP A 1 97 ? 19.680 11.820 1.882 1.00 38.31 97 TRP A O 1
ATOM 742 N N . GLY A 1 98 ? 20.467 9.800 1.279 1.00 34.47 98 GLY A N 1
ATOM 743 C CA . GLY A 1 98 ? 21.725 9.903 1.998 1.00 34.47 98 GLY A CA 1
ATOM 744 C C . GLY A 1 98 ? 22.726 10.609 1.091 1.00 34.47 98 GLY A C 1
ATOM 745 O O . GLY A 1 98 ? 23.135 10.038 0.081 1.00 34.47 98 GLY A O 1
ATOM 746 N N . CYS A 1 99 ? 23.075 11.841 1.445 1.00 32.31 99 CYS A N 1
ATOM 747 C CA . CYS A 1 99 ? 24.469 12.261 1.367 1.00 32.31 99 CYS A CA 1
ATOM 748 C C . CYS A 1 99 ? 25.125 11.880 2.694 1.00 32.31 99 CYS A C 1
ATOM 750 O O . CYS A 1 99 ? 24.473 12.108 3.741 1.00 32.31 99 CYS A O 1
#